Protein AF-A0A4U1Z1K9-F1 (afdb_monomer)

Foldseek 3Di:
DDADQAQAAADLVNQLVLLVCLLVVPDDPVVNVVSQVSQCRHLVDPCRCCQQVPNPDPVSNHSVNSLVVSQVVCVVVVHDHYHD

Organism: NCBI:txid170673

Sequence (84 aa):
MRLHDRLEDYTELEFLELLNTIISAEGSDEYQDELLENFIATTEHPEGSDLIYYPENPEDGKSESIVRIVKEWRLSQGLPGFKS

Nearest PDB structures (foldseek):
  6er6-assembly1_A  TM=9.169E-01  e=2.747E-09  Escherichia coli
  2gzg-assembly1_A  TM=9.553E-01  e=9.637E-09  Escherichia coli K-12
  1bxi-assembly1_A  TM=9.472E-01  e=1.100E-08  Escherichia coli
  2gzi-assembly1_A  TM=9.511E-01  e=1.175E-08  Escherichia coli K-12
  1gxg-assembly1_A  TM=9.029E-01  e=6.069E-09  Escherichia coli

Solvent-accessible surface area (backbone atoms only — not comparable to full-atom values): 4843 Å² total; per-residue (Å²): 136,90,85,62,87,41,40,53,75,29,37,66,66,59,50,39,51,52,40,45,43,55,75,67,64,56,80,51,71,71,57,41,50,53,53,50,53,44,50,32,65,30,65,66,48,93,62,39,66,37,48,60,79,60,34,98,43,85,72,42,40,34,46,72,40,40,54,48,51,52,47,55,50,32,53,75,71,74,43,82,53,58,34,130

Structure (mmCIF, N/CA/C/O backbone):
data_AF-A0A4U1Z1K9-F1
#
_entry.id   AF-A0A4U1Z1K9-F1
#
loop_
_atom_site.group_PDB
_atom_site.id
_atom_site.type_symbol
_atom_site.label_atom_id
_atom_site.label_alt_id
_atom_site.label_comp_id
_atom_site.label_asym_id
_atom_site.label_entity_id
_atom_site.label_seq_id
_atom_site.pdbx_PDB_ins_code
_atom_site.Cartn_x
_atom_site.Cartn_y
_atom_site.Cartn_z
_atom_site.occupancy
_atom_site.B_iso_or_equiv
_atom_site.auth_seq_id
_atom_site.auth_comp_id
_atom_site.auth_asym_id
_atom_site.auth_atom_id
_atom_site.pdbx_PDB_model_num
ATOM 1 N N . MET A 1 1 ? 13.187 -2.524 2.607 1.00 91.25 1 MET A N 1
ATOM 2 C CA . MET A 1 1 ? 12.485 -2.015 3.814 1.00 91.25 1 MET A CA 1
ATOM 3 C C . MET A 1 1 ? 12.082 -3.182 4.710 1.00 91.25 1 MET A C 1
ATOM 5 O O . MET A 1 1 ? 12.335 -4.315 4.320 1.00 91.25 1 MET A O 1
ATOM 9 N N . ARG A 1 2 ? 11.519 -2.947 5.904 1.00 93.69 2 ARG A N 1
ATOM 10 C CA . ARG A 1 2 ? 10.956 -4.033 6.723 1.00 93.69 2 ARG A CA 1
ATOM 11 C C . ARG A 1 2 ? 9.497 -4.248 6.329 1.00 93.69 2 ARG A C 1
ATOM 13 O O . ARG A 1 2 ? 8.711 -3.320 6.467 1.00 93.69 2 ARG A O 1
ATOM 20 N N . LEU A 1 3 ? 9.171 -5.459 5.890 1.00 97.81 3 LEU A N 1
ATOM 21 C CA . LEU A 1 3 ? 7.796 -5.870 5.635 1.00 97.81 3 LEU A CA 1
ATOM 22 C C . LEU A 1 3 ? 7.153 -6.412 6.914 1.00 97.81 3 LEU A C 1
ATOM 24 O O . LEU A 1 3 ? 7.838 -6.992 7.765 1.00 97.81 3 LEU A O 1
ATOM 28 N N . HIS A 1 4 ? 5.844 -6.222 7.031 1.00 98.25 4 HIS A N 1
ATOM 29 C CA . HIS A 1 4 ? 5.019 -6.827 8.072 1.00 98.25 4 HIS A CA 1
ATOM 30 C C . HIS A 1 4 ? 3.960 -7.736 7.447 1.00 98.25 4 HIS A C 1
ATOM 32 O O . HIS A 1 4 ? 3.525 -7.514 6.318 1.00 98.25 4 HIS A O 1
ATOM 38 N N . ASP A 1 5 ? 3.529 -8.746 8.199 1.00 97.62 5 ASP A N 1
ATOM 39 C CA . ASP A 1 5 ? 2.568 -9.752 7.726 1.00 97.62 5 ASP A CA 1
ATOM 40 C C . ASP A 1 5 ? 1.108 -9.282 7.836 1.00 97.62 5 ASP A C 1
ATOM 42 O O . ASP A 1 5 ? 0.202 -9.911 7.293 1.00 97.62 5 ASP A O 1
ATOM 46 N N . ARG A 1 6 ? 0.856 -8.192 8.572 1.00 97.75 6 ARG A N 1
ATOM 47 C CA . ARG A 1 6 ? -0.481 -7.648 8.843 1.00 97.75 6 ARG A CA 1
ATOM 48 C C . ARG A 1 6 ? -0.479 -6.135 8.713 1.00 97.75 6 ARG A C 1
ATOM 50 O O . ARG A 1 6 ? 0.475 -5.479 9.125 1.00 97.75 6 ARG A O 1
ATOM 57 N N . LEU A 1 7 ? -1.589 -5.565 8.239 1.00 98.06 7 LEU A N 1
ATOM 58 C CA . LEU A 1 7 ? -1.711 -4.107 8.122 1.00 98.06 7 LEU A CA 1
ATOM 59 C C . LEU A 1 7 ? -1.600 -3.380 9.471 1.00 98.06 7 LEU A C 1
ATOM 61 O O . LEU A 1 7 ? -1.115 -2.260 9.549 1.00 98.06 7 LEU A O 1
ATOM 65 N N . GLU A 1 8 ? -2.022 -4.035 10.545 1.00 97.94 8 GLU A N 1
ATOM 66 C CA . GLU A 1 8 ? -2.054 -3.481 11.905 1.00 97.94 8 GLU A CA 1
ATOM 67 C C . GLU A 1 8 ? -0.665 -3.302 12.520 1.00 97.94 8 GLU A C 1
ATOM 69 O O . GLU A 1 8 ? -0.517 -2.640 13.547 1.00 97.94 8 GLU A O 1
ATOM 74 N N . ASP A 1 9 ? 0.344 -3.919 11.906 1.00 98.25 9 ASP A N 1
ATOM 75 C CA . ASP A 1 9 ? 1.742 -3.784 12.290 1.00 98.25 9 A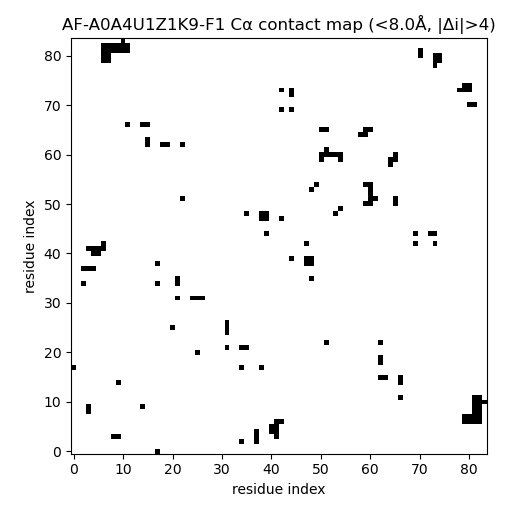SP A CA 1
ATOM 76 C C . ASP A 1 9 ? 2.430 -2.637 11.530 1.00 98.25 9 ASP A C 1
ATOM 78 O O . ASP A 1 9 ? 3.448 -2.126 12.005 1.00 98.25 9 ASP A O 1
ATOM 82 N N . TYR A 1 10 ? 1.843 -2.183 10.413 1.00 98.50 10 TYR A N 1
ATOM 83 C CA . TYR A 1 10 ? 2.286 -1.011 9.660 1.00 98.50 10 TYR A CA 1
ATOM 84 C C . TYR A 1 10 ? 1.774 0.280 10.287 1.00 98.50 10 TYR A C 1
ATOM 86 O O . TYR A 1 10 ? 0.574 0.455 10.489 1.00 98.50 10 TYR A O 1
ATOM 94 N N . THR A 1 11 ? 2.666 1.244 10.493 1.00 98.12 11 THR A N 1
ATOM 95 C CA . THR A 1 11 ? 2.262 2.654 10.536 1.00 98.12 11 THR A CA 1
ATOM 96 C C . THR A 1 11 ? 1.906 3.141 9.130 1.00 98.12 11 THR A C 1
ATOM 98 O O . THR A 1 11 ? 2.392 2.607 8.131 1.00 98.12 11 THR A O 1
ATOM 101 N N . GLU A 1 12 ? 1.103 4.204 9.032 1.00 97.62 12 GLU A N 1
ATOM 102 C CA . GLU A 1 12 ? 0.790 4.819 7.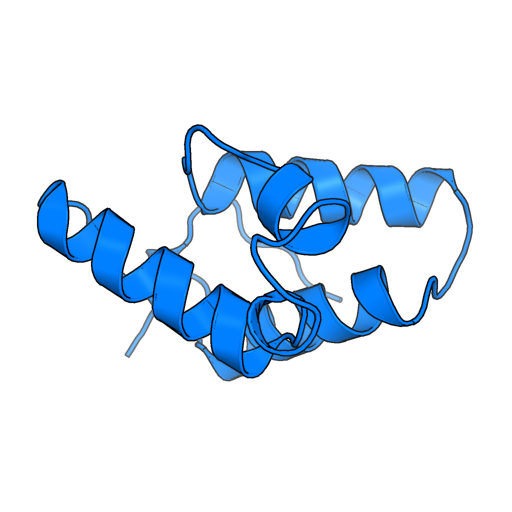731 1.00 97.62 12 GLU A CA 1
ATOM 103 C C . GLU A 1 12 ? 2.048 5.250 6.969 1.00 97.62 12 GLU A C 1
ATOM 105 O O . GLU A 1 12 ? 2.094 5.122 5.750 1.00 97.62 12 GLU A O 1
ATOM 110 N N . LEU A 1 13 ? 3.082 5.719 7.675 1.00 97.19 13 LEU A N 1
ATOM 111 C CA . LEU A 1 13 ? 4.329 6.159 7.053 1.00 97.19 13 LEU A CA 1
ATOM 112 C C . LEU A 1 13 ? 5.114 4.991 6.443 1.00 97.19 13 LEU A C 1
ATOM 114 O O . LEU A 1 13 ? 5.573 5.104 5.312 1.00 97.19 13 LEU A O 1
ATOM 118 N N . GLU A 1 14 ? 5.239 3.870 7.160 1.00 98.19 14 GLU A N 1
ATOM 119 C CA . GLU A 1 14 ? 5.906 2.667 6.637 1.00 98.19 14 GLU A CA 1
ATOM 120 C C . GLU A 1 14 ? 5.173 2.119 5.406 1.00 98.19 14 GLU A C 1
ATOM 122 O O . GLU A 1 14 ? 5.802 1.715 4.431 1.00 98.19 14 GLU A O 1
ATOM 127 N N . PHE A 1 15 ? 3.839 2.136 5.426 1.00 98.25 15 PHE A N 1
ATOM 128 C CA . PHE A 1 15 ? 3.044 1.673 4.291 1.00 98.25 15 PHE A CA 1
ATOM 129 C C . PHE A 1 15 ? 3.110 2.633 3.094 1.00 98.25 15 PHE A C 1
ATOM 131 O O . PHE A 1 15 ? 3.106 2.209 1.939 1.00 98.25 15 PHE A O 1
ATOM 138 N N . LEU A 1 16 ? 3.215 3.937 3.353 1.00 98.12 16 LEU A N 1
ATOM 139 C CA . LEU A 1 16 ? 3.439 4.933 2.312 1.00 98.12 16 LEU A CA 1
ATOM 140 C C . LEU A 1 16 ? 4.831 4.782 1.678 1.00 98.12 16 LEU A C 1
ATOM 142 O O . LEU A 1 16 ? 4.958 4.910 0.463 1.00 98.12 16 LEU A O 1
ATOM 146 N N . GLU A 1 17 ? 5.864 4.467 2.467 1.00 98.25 17 GLU A N 1
ATOM 147 C CA . GLU A 1 17 ? 7.187 4.107 1.939 1.00 98.25 17 GLU A CA 1
ATOM 148 C C . GLU A 1 17 ? 7.121 2.860 1.048 1.00 98.25 17 GLU A C 1
ATOM 150 O O . GLU A 1 17 ? 7.655 2.898 -0.059 1.00 98.25 17 GLU A O 1
ATOM 155 N N . LEU A 1 18 ? 6.407 1.807 1.473 1.00 98.50 18 LEU A N 1
ATOM 156 C CA . LEU A 1 18 ? 6.152 0.614 0.654 1.00 98.50 18 LEU A CA 1
ATOM 157 C C . LEU A 1 18 ? 5.561 0.978 -0.711 1.00 98.50 18 LEU A C 1
ATOM 159 O O . LEU A 1 18 ? 6.123 0.617 -1.745 1.00 98.50 18 LEU A O 1
ATOM 163 N N . LEU A 1 19 ? 4.467 1.741 -0.717 1.00 98.50 19 LEU A N 1
ATOM 164 C CA . LEU A 1 19 ? 3.804 2.168 -1.948 1.00 98.50 19 LEU A CA 1
ATOM 165 C C . LEU A 1 19 ? 4.707 3.023 -2.834 1.00 98.50 19 LEU A C 1
ATOM 167 O O . LEU A 1 19 ? 4.737 2.820 -4.044 1.00 98.50 19 LEU A O 1
ATOM 171 N N . ASN A 1 20 ? 5.458 3.957 -2.252 1.00 98.38 20 ASN A N 1
ATOM 172 C CA . ASN A 1 20 ? 6.367 4.801 -3.018 1.00 98.38 20 ASN A CA 1
ATOM 173 C C . ASN A 1 20 ? 7.459 3.979 -3.705 1.00 98.38 20 ASN A C 1
ATOM 175 O O . ASN A 1 20 ? 7.724 4.229 -4.874 1.00 98.38 20 ASN A O 1
ATOM 179 N N . THR A 1 21 ? 8.040 2.986 -3.024 1.00 98.38 21 THR A N 1
ATOM 180 C CA . THR A 1 21 ? 9.053 2.090 -3.609 1.00 98.38 21 THR A CA 1
ATOM 181 C C . THR A 1 21 ? 8.484 1.211 -4.727 1.00 98.38 21 THR A C 1
ATOM 183 O O . THR A 1 21 ? 9.188 0.933 -5.700 1.00 98.38 21 THR A O 1
ATOM 186 N N . ILE A 1 22 ? 7.218 0.789 -4.626 1.00 98.38 22 ILE A N 1
ATOM 187 C CA . ILE A 1 22 ? 6.540 0.069 -5.717 1.00 98.38 22 ILE A CA 1
ATOM 188 C C . ILE A 1 22 ? 6.315 1.011 -6.909 1.00 98.38 22 ILE A C 1
ATOM 190 O O . ILE A 1 22 ? 6.711 0.715 -8.034 1.00 98.38 22 ILE A O 1
ATOM 194 N N . ILE A 1 23 ? 5.725 2.185 -6.669 1.00 97.44 23 ILE A N 1
ATOM 195 C CA . ILE A 1 23 ? 5.373 3.156 -7.718 1.00 97.44 23 ILE A CA 1
ATOM 196 C C . ILE A 1 23 ? 6.619 3.699 -8.436 1.00 97.44 23 ILE A C 1
ATOM 198 O O . ILE A 1 23 ? 6.576 3.944 -9.643 1.00 97.44 23 ILE A O 1
ATOM 202 N N . SER A 1 24 ? 7.734 3.882 -7.725 1.00 97.31 24 SER A N 1
ATOM 203 C CA . SER A 1 24 ? 9.009 4.316 -8.308 1.00 97.31 24 SER A CA 1
ATOM 204 C C . SER A 1 24 ? 9.770 3.197 -9.030 1.00 97.31 24 SER A C 1
ATOM 206 O O . SER A 1 24 ? 10.795 3.485 -9.652 1.00 97.31 24 SER A O 1
ATOM 208 N N . ALA A 1 25 ? 9.269 1.954 -8.983 1.00 97.31 25 ALA A N 1
ATOM 209 C CA . ALA A 1 25 ? 9.889 0.760 -9.555 1.00 97.31 25 ALA A CA 1
ATOM 210 C C . ALA A 1 25 ? 11.353 0.571 -9.107 1.00 97.31 25 ALA A C 1
ATOM 212 O O . ALA A 1 25 ? 12.249 0.281 -9.903 1.00 97.31 25 ALA A O 1
ATOM 213 N N . GLU A 1 26 ? 11.623 0.784 -7.820 1.00 97.50 26 GLU A N 1
ATOM 214 C CA . GLU A 1 26 ? 12.961 0.653 -7.244 1.00 97.50 26 GLU A CA 1
ATOM 215 C C . GLU A 1 26 ? 13.391 -0.812 -7.066 1.00 97.50 26 GLU A C 1
ATOM 217 O O . GLU A 1 26 ? 12.692 -1.602 -6.438 1.00 97.50 26 GLU A O 1
ATOM 222 N N . GLY A 1 27 ? 14.599 -1.167 -7.512 1.00 96.44 27 GLY A N 1
ATOM 223 C CA . GLY A 1 27 ? 15.197 -2.489 -7.277 1.00 96.44 27 GLY A CA 1
ATOM 224 C C . GLY A 1 27 ? 15.089 -3.440 -8.470 1.00 96.44 27 GLY A C 1
ATOM 225 O O . GLY A 1 27 ? 15.078 -2.992 -9.614 1.00 96.44 27 GLY A O 1
ATOM 226 N N . SER A 1 28 ? 15.120 -4.750 -8.203 1.00 98.19 28 SER A N 1
ATOM 227 C CA . SER A 1 28 ? 14.924 -5.790 -9.224 1.00 98.19 28 SER A CA 1
ATOM 228 C C . SER A 1 28 ? 13.459 -6.212 -9.310 1.00 98.19 28 SER A C 1
ATOM 230 O O . SER A 1 28 ? 12.682 -5.931 -8.397 1.00 98.19 28 SER A O 1
ATOM 232 N N . ASP A 1 29 ? 13.111 -6.934 -10.372 1.00 97.94 29 ASP A N 1
ATOM 233 C CA . ASP A 1 29 ? 11.767 -7.486 -10.562 1.00 97.94 29 ASP A CA 1
ATOM 234 C C . ASP A 1 29 ? 11.372 -8.396 -9.387 1.00 97.94 29 ASP A C 1
ATOM 236 O O . ASP A 1 29 ? 10.288 -8.242 -8.840 1.00 97.94 29 ASP A O 1
ATOM 240 N N . GLU A 1 30 ? 12.276 -9.252 -8.893 1.00 98.38 30 GLU A N 1
ATOM 241 C CA . GLU A 1 30 ? 11.976 -10.126 -7.746 1.00 98.38 30 GLU A CA 1
ATOM 242 C C . GLU A 1 30 ? 11.715 -9.343 -6.454 1.00 98.38 30 GLU A C 1
ATOM 244 O O . GLU A 1 30 ? 10.916 -9.765 -5.620 1.00 98.38 30 GLU A O 1
ATOM 249 N N . TYR A 1 31 ? 12.396 -8.208 -6.273 1.00 98.00 31 TYR A N 1
ATOM 250 C CA . TYR A 1 31 ? 12.143 -7.338 -5.130 1.00 98.00 31 TYR A CA 1
ATOM 251 C C . TYR A 1 31 ? 10.783 -6.650 -5.267 1.00 98.00 31 TYR A C 1
ATOM 253 O O . TYR A 1 31 ? 10.029 -6.607 -4.303 1.00 98.00 31 TYR A O 1
ATOM 261 N N . GLN A 1 32 ? 10.441 -6.159 -6.460 1.00 98.44 32 GLN A N 1
ATOM 262 C CA . GLN A 1 32 ? 9.130 -5.567 -6.736 1.00 98.44 32 GLN A CA 1
ATOM 263 C C . GLN A 1 32 ? 7.993 -6.576 -6.534 1.00 98.44 32 GLN A C 1
ATOM 265 O O . GLN A 1 32 ? 6.999 -6.236 -5.893 1.00 98.44 32 GLN A O 1
ATOM 270 N N . ASP A 1 33 ? 8.172 -7.818 -6.985 1.00 98.38 33 ASP A N 1
ATOM 271 C CA . ASP A 1 33 ? 7.220 -8.908 -6.765 1.00 98.38 33 ASP A CA 1
ATOM 272 C C . ASP A 1 33 ? 7.001 -9.162 -5.264 1.00 98.38 33 ASP A C 1
ATOM 274 O O . ASP A 1 33 ? 5.861 -9.260 -4.815 1.00 98.38 33 ASP A O 1
ATOM 278 N N . GLU A 1 34 ? 8.067 -9.190 -4.452 1.00 98.44 34 GLU A N 1
ATOM 279 C CA . GLU A 1 34 ? 7.957 -9.346 -2.993 1.00 98.44 34 GLU A CA 1
ATOM 280 C C . GLU A 1 34 ? 7.141 -8.211 -2.346 1.00 98.44 34 GLU A C 1
ATOM 282 O O . GLU A 1 34 ? 6.282 -8.459 -1.493 1.00 98.44 34 GLU A O 1
ATOM 287 N N . LEU A 1 35 ? 7.382 -6.963 -2.759 1.00 98.69 35 LEU A N 1
ATOM 288 C CA . LEU A 1 35 ? 6.642 -5.807 -2.247 1.00 98.69 35 LEU A CA 1
ATOM 289 C C . LEU A 1 35 ? 5.165 -5.852 -2.658 1.00 98.69 35 LEU A C 1
ATOM 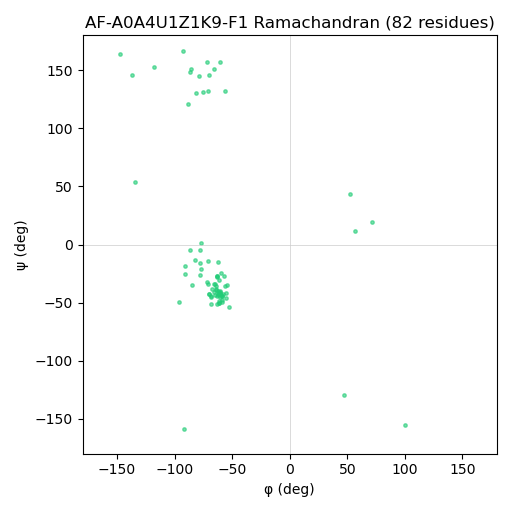291 O O . LEU A 1 35 ? 4.290 -5.545 -1.844 1.00 98.69 35 LEU A O 1
ATOM 295 N N . LEU A 1 36 ? 4.884 -6.244 -3.902 1.00 98.50 36 LEU A N 1
ATOM 296 C CA . LEU A 1 36 ? 3.530 -6.308 -4.437 1.00 98.50 36 LEU A CA 1
ATOM 297 C C . LEU A 1 36 ? 2.709 -7.412 -3.766 1.00 98.50 36 LEU A C 1
ATOM 299 O O . LEU A 1 36 ? 1.574 -7.170 -3.354 1.00 98.50 36 LEU A O 1
ATOM 303 N N . GLU A 1 37 ? 3.296 -8.596 -3.586 1.00 98.56 37 GLU A N 1
ATOM 304 C CA . GLU A 1 37 ? 2.670 -9.698 -2.852 1.00 98.56 37 GLU A CA 1
ATOM 305 C C . GLU A 1 37 ? 2.382 -9.300 -1.399 1.00 98.56 37 GLU A C 1
ATOM 307 O O . GLU A 1 37 ? 1.298 -9.575 -0.878 1.00 98.56 37 GLU A O 1
ATOM 312 N N . ASN A 1 38 ? 3.298 -8.574 -0.746 1.00 98.69 38 ASN A N 1
ATOM 313 C CA . ASN A 1 38 ? 3.048 -8.060 0.598 1.00 98.69 38 ASN A CA 1
ATOM 314 C C . ASN A 1 38 ? 1.902 -7.039 0.631 1.00 98.69 38 ASN A C 1
ATOM 316 O O . ASN A 1 38 ? 1.044 -7.112 1.513 1.00 98.69 38 ASN A O 1
ATOM 320 N N . PHE A 1 39 ? 1.848 -6.113 -0.328 1.00 98.75 39 PHE A N 1
ATOM 321 C CA . PHE A 1 39 ? 0.749 -5.157 -0.449 1.00 98.75 39 PHE A CA 1
ATOM 322 C C . PHE A 1 39 ? -0.605 -5.870 -0.619 1.00 98.75 39 PHE A C 1
ATOM 324 O O . PHE A 1 39 ? -1.557 -5.578 0.108 1.00 98.75 39 PHE A O 1
ATOM 331 N N . ILE A 1 40 ? -0.694 -6.853 -1.517 1.00 98.75 40 ILE A N 1
ATOM 332 C CA . ILE A 1 40 ? -1.922 -7.631 -1.741 1.00 98.75 40 ILE A CA 1
ATOM 333 C C . ILE A 1 40 ? -2.328 -8.372 -0.461 1.00 98.75 40 ILE A C 1
ATOM 335 O O . ILE A 1 40 ? -3.469 -8.258 -0.006 1.00 98.75 40 ILE A O 1
ATOM 339 N N . ALA A 1 41 ? -1.388 -9.093 0.154 1.00 98.56 41 ALA A N 1
ATOM 340 C CA . ALA A 1 41 ? -1.655 -9.908 1.333 1.00 98.56 41 ALA A CA 1
ATOM 341 C C . ALA A 1 41 ? -2.088 -9.078 2.551 1.00 98.56 41 ALA A C 1
ATOM 343 O O . ALA A 1 41 ? -2.974 -9.491 3.295 1.00 98.56 41 ALA A O 1
ATOM 344 N N . THR A 1 42 ? -1.477 -7.910 2.763 1.00 98.31 42 THR A N 1
ATOM 345 C CA . THR A 1 42 ? -1.711 -7.097 3.967 1.00 98.31 42 THR A CA 1
ATOM 346 C C . THR A 1 42 ? -2.935 -6.199 3.844 1.00 98.31 42 THR A C 1
ATOM 348 O O . THR A 1 42 ? -3.637 -5.993 4.834 1.00 98.31 42 THR A O 1
ATOM 351 N N . THR A 1 43 ? -3.227 -5.673 2.651 1.00 98.31 43 THR A N 1
ATOM 352 C CA . THR A 1 43 ? -4.430 -4.853 2.441 1.00 98.31 43 THR A CA 1
ATOM 353 C C . THR A 1 43 ? -5.701 -5.685 2.476 1.00 98.31 43 THR A C 1
ATOM 355 O O . THR A 1 43 ? -6.732 -5.173 2.919 1.00 98.31 43 THR A O 1
ATOM 358 N N . GLU A 1 44 ? -5.624 -6.945 2.030 1.00 98.25 44 GLU A N 1
ATOM 359 C CA . GLU A 1 44 ? -6.759 -7.848 1.795 1.00 98.25 44 GLU A CA 1
ATOM 360 C C . GLU A 1 44 ? -7.792 -7.269 0.806 1.00 98.25 44 GLU A C 1
ATOM 362 O O . GLU A 1 44 ? -8.899 -7.796 0.678 1.00 98.25 44 GLU A O 1
ATOM 367 N N . HIS A 1 45 ? -7.448 -6.179 0.107 1.00 98.31 45 HIS A N 1
ATOM 368 C CA . HIS A 1 45 ? -8.361 -5.487 -0.790 1.00 98.31 45 HIS A CA 1
ATOM 369 C C . HIS A 1 45 ? -8.608 -6.349 -2.035 1.00 98.31 45 HIS A C 1
ATOM 371 O O . HIS A 1 45 ? -7.643 -6.818 -2.640 1.00 98.31 45 HIS A O 1
ATOM 377 N N . PRO A 1 46 ? -9.866 -6.544 -2.472 1.00 98.12 46 PRO A N 1
ATOM 378 C CA . PRO A 1 46 ? -10.187 -7.447 -3.578 1.00 98.12 46 PRO A CA 1
ATOM 379 C C . PRO A 1 46 ? -9.567 -7.025 -4.912 1.00 98.12 46 PRO A C 1
ATOM 381 O O . PRO A 1 46 ? -9.323 -7.878 -5.758 1.00 98.12 46 PRO A O 1
ATOM 384 N N . GLU A 1 47 ? -9.310 -5.730 -5.098 1.00 98.06 47 GLU A N 1
ATOM 385 C CA . GLU A 1 47 ? -8.642 -5.210 -6.300 1.00 98.06 47 GLU A CA 1
ATOM 386 C C . GLU A 1 47 ? -7.124 -5.436 -6.280 1.00 98.06 47 GLU A C 1
ATOM 388 O O . GLU A 1 47 ? -6.485 -5.365 -7.322 1.00 98.06 47 GLU A O 1
ATOM 393 N N . GLY A 1 4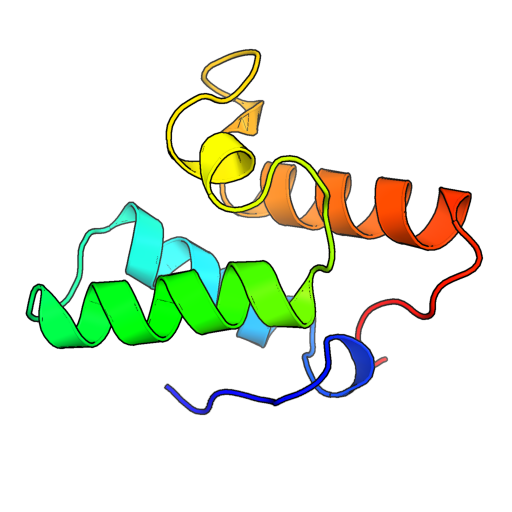8 ? -6.529 -5.749 -5.122 1.00 98.12 48 GLY A N 1
ATOM 394 C CA . GLY A 1 48 ? -5.100 -6.033 -5.011 1.00 98.12 48 GLY A CA 1
ATOM 395 C C . GLY A 1 48 ? -4.243 -4.988 -5.729 1.00 98.12 48 GLY A C 1
ATOM 396 O O . GLY A 1 48 ? -4.431 -3.784 -5.547 1.00 98.12 48 GLY A O 1
ATOM 397 N N . SER A 1 49 ? -3.326 -5.456 -6.576 1.00 97.69 49 SER A N 1
ATOM 398 C CA . SER A 1 49 ? -2.412 -4.619 -7.358 1.00 97.69 49 SER A CA 1
ATOM 399 C C . SER A 1 49 ? -3.095 -3.683 -8.363 1.00 97.69 49 SER A C 1
ATOM 401 O O . SER A 1 49 ? -2.456 -2.723 -8.802 1.00 97.69 49 SER A O 1
ATOM 403 N N . ASP A 1 50 ? -4.375 -3.883 -8.693 1.00 98.25 50 ASP A N 1
ATOM 404 C CA . ASP A 1 50 ? -5.108 -2.979 -9.588 1.00 98.25 50 ASP A CA 1
ATOM 405 C C . ASP A 1 50 ? -5.236 -1.576 -8.982 1.00 98.25 50 ASP A C 1
ATOM 407 O O . ASP A 1 50 ? -5.214 -0.595 -9.723 1.00 98.25 50 ASP A O 1
ATOM 411 N N . LEU A 1 51 ? -5.223 -1.451 -7.647 1.00 98.12 51 LEU A N 1
ATOM 412 C CA . LEU A 1 51 ? -5.147 -0.153 -6.965 1.00 98.12 51 LEU A CA 1
ATOM 413 C C . LEU A 1 51 ? -3.909 0.667 -7.370 1.00 98.12 51 LEU A C 1
ATOM 415 O O . LEU A 1 51 ? -3.932 1.894 -7.299 1.00 98.12 51 LEU A O 1
ATOM 419 N N . ILE A 1 52 ? -2.829 -0.006 -7.778 1.00 97.94 52 ILE A N 1
ATOM 420 C CA . ILE A 1 52 ? -1.563 0.613 -8.184 1.00 97.94 52 ILE A CA 1
ATOM 421 C C . ILE A 1 52 ? -1.513 0.777 -9.709 1.00 97.94 52 ILE A C 1
ATOM 423 O O . ILE A 1 52 ? -1.191 1.857 -10.204 1.00 97.94 52 ILE A O 1
ATOM 427 N N . TYR A 1 53 ? -1.819 -0.279 -10.469 1.00 97.12 53 TYR A N 1
ATOM 428 C CA . TYR A 1 53 ? -1.598 -0.299 -11.923 1.00 97.12 53 TYR A CA 1
ATOM 429 C C . TYR A 1 53 ? -2.788 0.175 -12.757 1.00 97.12 53 TYR A C 1
ATOM 431 O O . TYR A 1 53 ? -2.598 0.655 -13.879 1.00 97.12 53 TYR 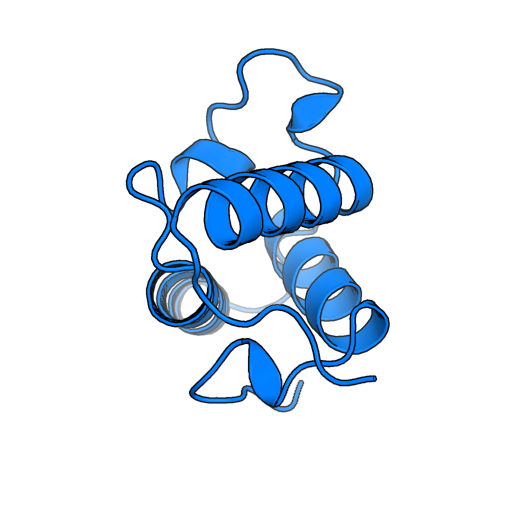A O 1
ATOM 439 N N . TYR A 1 54 ? -4.002 0.056 -12.225 1.00 97.25 54 TYR A N 1
ATOM 440 C CA . TYR A 1 54 ? -5.247 0.351 -12.929 1.00 97.25 54 TYR A CA 1
ATOM 441 C C . TYR A 1 54 ? -6.200 1.194 -12.066 1.00 97.25 54 TYR A C 1
ATOM 443 O O . TYR A 1 54 ? -7.362 0.821 -11.899 1.00 97.25 54 TYR A O 1
ATOM 451 N N . PRO A 1 55 ? -5.745 2.344 -11.528 1.00 96.50 55 PRO A N 1
ATOM 452 C CA . PRO A 1 55 ? -6.596 3.174 -10.688 1.00 96.50 55 PRO A CA 1
ATOM 453 C C . PRO A 1 55 ? -7.767 3.751 -11.499 1.00 96.50 55 PRO A C 1
ATOM 455 O O . PRO A 1 55 ? -7.629 4.027 -12.696 1.00 96.50 55 PRO A O 1
ATOM 458 N N . GLU A 1 56 ? -8.905 4.007 -10.842 1.00 92.94 56 GLU A N 1
ATOM 459 C CA . GLU A 1 56 ? -10.093 4.594 -11.489 1.00 92.94 56 GLU A CA 1
ATOM 460 C C . GLU A 1 56 ? -9.770 5.909 -12.217 1.00 92.94 56 GLU A C 1
ATOM 462 O O . GLU A 1 56 ? -10.329 6.221 -13.273 1.00 92.94 56 GLU A O 1
ATOM 467 N N . ASN A 1 57 ? -8.844 6.688 -11.657 1.00 95.19 57 ASN A N 1
ATOM 468 C CA . ASN A 1 57 ? -8.255 7.854 -12.291 1.00 95.19 57 ASN A CA 1
ATOM 469 C C . ASN A 1 57 ? -6.791 8.044 -11.838 1.00 95.19 57 ASN A C 1
ATOM 471 O O . ASN A 1 57 ? -6.376 7.483 -10.825 1.00 95.19 57 ASN A O 1
ATOM 475 N N . PRO A 1 58 ? -5.989 8.865 -12.546 1.00 92.25 58 PRO A N 1
ATOM 476 C CA . PRO A 1 58 ? -4.566 9.029 -12.233 1.00 92.25 58 PRO A CA 1
ATOM 477 C C . PRO A 1 58 ? -4.253 9.548 -10.821 1.00 92.25 58 PRO A C 1
ATOM 479 O O . PRO A 1 58 ? -3.152 9.328 -10.326 1.00 92.25 58 PRO A O 1
ATOM 482 N N . GLU A 1 59 ? -5.181 10.259 -10.175 1.00 94.31 59 GLU A N 1
ATOM 483 C CA . GLU A 1 59 ? -4.980 10.781 -8.818 1.00 94.31 59 GLU A CA 1
ATOM 484 C C . GLU A 1 59 ? -5.163 9.700 -7.749 1.00 94.31 59 GLU A C 1
ATOM 486 O O . GLU A 1 59 ? -4.555 9.788 -6.679 1.00 94.31 59 GLU A O 1
ATOM 491 N N . ASP A 1 60 ? -5.948 8.663 -8.044 1.00 94.62 60 ASP A N 1
ATOM 492 C CA . ASP A 1 60 ? -6.161 7.536 -7.138 1.00 94.62 60 ASP A CA 1
ATOM 493 C C . ASP A 1 60 ? -4.980 6.561 -7.110 1.00 94.62 60 ASP A C 1
ATOM 495 O O . ASP A 1 60 ? -4.772 5.904 -6.097 1.00 94.62 60 ASP A O 1
ATOM 499 N N . GLY A 1 61 ? -4.138 6.554 -8.149 1.00 94.75 61 GLY A N 1
ATOM 500 C CA . GLY A 1 61 ? -2.893 5.773 -8.193 1.00 94.75 61 GLY A CA 1
ATOM 501 C C . GLY A 1 61 ? -1.726 6.369 -7.394 1.00 94.75 61 GLY A C 1
ATOM 502 O O . GLY A 1 61 ? -0.620 5.833 -7.424 1.00 94.75 61 GLY A O 1
ATOM 503 N N . LYS A 1 62 ? -1.924 7.502 -6.708 1.00 97.19 62 LYS A N 1
ATOM 504 C CA . LYS A 1 62 ? -0.907 8.092 -5.820 1.00 97.19 62 LYS A CA 1
ATOM 505 C C . LYS A 1 62 ? -0.878 7.354 -4.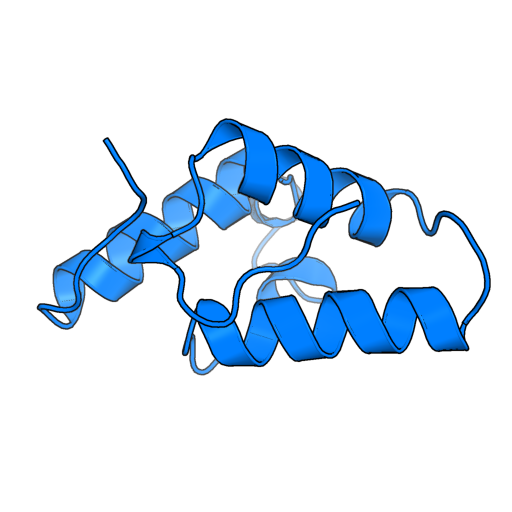488 1.00 97.19 62 LYS A C 1
ATOM 507 O O . LYS A 1 62 ? -1.929 6.974 -3.975 1.00 97.19 62 LYS A O 1
ATOM 512 N N . SER A 1 63 ? 0.302 7.219 -3.885 1.00 97.75 63 SER A N 1
ATOM 513 C CA . SER A 1 63 ? 0.476 6.478 -2.630 1.00 97.75 63 SER A CA 1
ATOM 514 C C . SER A 1 63 ? -0.443 6.984 -1.511 1.00 97.75 63 SER A C 1
ATOM 516 O O . SER A 1 63 ? -1.080 6.173 -0.842 1.00 97.75 63 SER A O 1
ATOM 518 N N . GLU A 1 64 ? -0.623 8.300 -1.355 1.00 97.88 64 GLU A N 1
ATOM 519 C CA . GLU A 1 64 ? -1.547 8.869 -0.363 1.00 97.88 64 GLU A CA 1
ATOM 520 C C . GLU A 1 64 ? -3.015 8.495 -0.627 1.00 97.88 64 GLU A C 1
ATOM 522 O O . GLU A 1 64 ? -3.780 8.248 0.312 1.00 97.88 64 GLU A O 1
ATOM 527 N N . SER A 1 65 ? -3.425 8.459 -1.898 1.00 98.19 65 SER A N 1
ATOM 528 C CA . SER A 1 65 ? -4.783 8.070 -2.287 1.00 98.19 65 SER A CA 1
ATOM 529 C C . SER A 1 65 ? -5.016 6.581 -2.048 1.00 98.19 65 SER A C 1
ATOM 531 O O . SER A 1 65 ? -6.041 6.226 -1.470 1.00 98.19 65 SER A O 1
ATOM 533 N N . ILE A 1 66 ? -4.049 5.724 -2.380 1.00 98.44 66 ILE A N 1
ATOM 534 C CA . ILE A 1 66 ? -4.127 4.279 -2.126 1.00 98.44 66 ILE A CA 1
ATOM 535 C C . ILE A 1 66 ? -4.210 3.998 -0.619 1.00 98.44 66 ILE A C 1
ATOM 537 O O . ILE A 1 66 ? -5.062 3.222 -0.190 1.00 98.44 66 ILE A O 1
ATOM 541 N N . VAL A 1 67 ? -3.408 4.680 0.211 1.00 98.38 67 VAL A N 1
ATOM 542 C CA . VAL A 1 67 ? -3.512 4.592 1.683 1.00 98.38 67 VAL A CA 1
ATOM 543 C C . VAL A 1 67 ? -4.927 4.936 2.151 1.00 98.38 67 VAL A C 1
ATOM 545 O O . VAL A 1 67 ? -5.498 4.220 2.978 1.00 98.38 67 VAL A O 1
ATOM 548 N N . ARG A 1 68 ? -5.519 6.017 1.625 1.00 98.38 68 ARG A N 1
ATOM 549 C CA . ARG A 1 68 ? -6.897 6.413 1.951 1.00 98.38 68 ARG A CA 1
ATOM 550 C C . ARG A 1 68 ? -7.905 5.335 1.540 1.00 98.38 68 ARG A C 1
ATOM 552 O O . ARG A 1 68 ? -8.717 4.950 2.378 1.00 98.38 68 ARG A O 1
ATOM 559 N N . ILE A 1 69 ? -7.819 4.826 0.310 1.00 98.25 69 ILE A N 1
ATOM 560 C CA . ILE A 1 69 ? -8.715 3.789 -0.229 1.00 98.25 69 ILE A CA 1
ATOM 561 C C . ILE A 1 69 ? -8.658 2.525 0.636 1.00 98.25 69 ILE A C 1
ATOM 563 O O . ILE A 1 69 ? -9.694 2.047 1.097 1.00 98.25 69 ILE A O 1
ATOM 567 N N . VAL A 1 70 ? -7.455 2.033 0.953 1.00 98.31 70 VAL A N 1
ATOM 568 C CA . VAL A 1 70 ? -7.265 0.858 1.820 1.00 98.31 70 VAL A CA 1
ATOM 569 C C . VAL A 1 70 ? -7.881 1.087 3.203 1.00 98.31 70 VAL A C 1
ATOM 571 O O . VAL A 1 70 ? -8.582 0.212 3.714 1.00 98.31 70 VAL A O 1
ATOM 574 N N . LYS A 1 71 ? -7.673 2.262 3.815 1.00 97.75 71 LYS A N 1
ATOM 575 C CA . LYS A 1 71 ? -8.253 2.591 5.132 1.00 97.75 71 LYS A CA 1
ATOM 576 C C . LYS A 1 71 ? -9.773 2.592 5.106 1.00 97.75 71 LYS A C 1
ATOM 578 O O . LYS A 1 71 ? -10.397 1.984 5.975 1.00 97.75 71 LYS A O 1
ATOM 583 N N . GLU A 1 72 ? -10.360 3.296 4.144 1.00 98.31 72 GLU A N 1
ATOM 584 C CA . GLU A 1 72 ? -11.810 3.430 4.008 1.00 98.31 72 GLU A CA 1
ATOM 585 C C . GLU A 1 72 ? -12.457 2.071 3.739 1.00 98.31 72 GLU A C 1
ATOM 587 O O . GLU A 1 72 ? -13.433 1.705 4.403 1.00 98.31 72 GLU A O 1
ATOM 592 N N . TRP A 1 73 ? -11.864 1.280 2.842 1.00 98.50 73 TRP A N 1
ATOM 593 C CA . TRP A 1 73 ? -12.346 -0.057 2.538 1.00 98.50 73 TRP A CA 1
ATOM 594 C C . TRP A 1 73 ? -12.269 -0.977 3.758 1.00 98.50 73 TRP A C 1
ATOM 596 O O . TRP A 1 73 ? -13.292 -1.542 4.146 1.00 98.50 73 TRP A O 1
ATOM 606 N N . ARG A 1 74 ? -11.121 -1.082 4.440 1.00 98.12 74 ARG A N 1
ATOM 607 C CA . ARG A 1 74 ? -10.991 -1.956 5.623 1.00 98.12 74 ARG A CA 1
ATOM 608 C C . ARG A 1 74 ? -11.945 -1.568 6.741 1.00 98.12 74 ARG A C 1
ATOM 610 O O . ARG A 1 74 ? -12.584 -2.443 7.326 1.00 98.12 74 ARG A O 1
ATOM 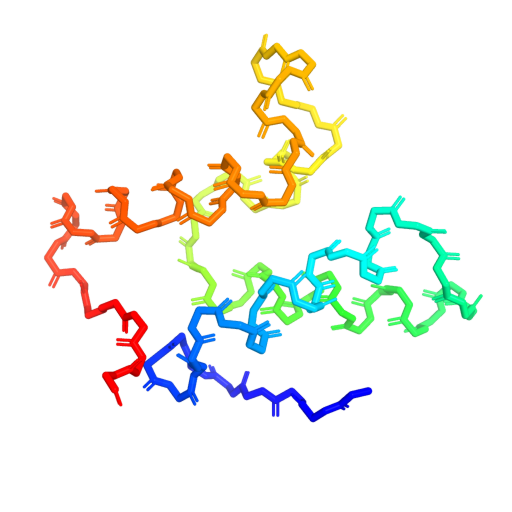617 N N . LEU A 1 75 ? -12.110 -0.267 6.981 1.00 97.75 75 LEU A N 1
ATOM 618 C CA . LEU A 1 75 ? -13.085 0.234 7.943 1.00 97.75 75 LEU A CA 1
ATOM 619 C C . LEU A 1 75 ? -14.513 -0.180 7.557 1.00 97.75 75 LEU A C 1
ATOM 621 O O . LEU A 1 75 ? -15.272 -0.613 8.423 1.00 97.75 75 LEU A O 1
ATOM 625 N N . SER A 1 76 ? -14.869 -0.112 6.269 1.00 98.31 76 SER A N 1
ATOM 626 C CA . SER A 1 76 ? -16.181 -0.560 5.774 1.00 98.31 76 SER A CA 1
ATOM 627 C C . SER A 1 76 ? -16.425 -2.064 5.964 1.00 98.31 76 SER A C 1
ATOM 629 O O . SER A 1 76 ? -17.570 -2.476 6.141 1.00 98.31 76 SER A O 1
ATOM 631 N N . GLN A 1 77 ? -15.359 -2.873 5.978 1.00 98.12 77 GLN A N 1
ATOM 632 C CA . GLN A 1 77 ? -15.416 -4.318 6.226 1.00 98.12 77 GLN A CA 1
ATOM 633 C C . GLN A 1 77 ? -15.365 -4.682 7.722 1.00 98.12 77 GLN A C 1
ATOM 635 O O . GLN A 1 77 ? -15.482 -5.854 8.075 1.00 98.12 77 GLN A O 1
ATOM 640 N N . GLY A 1 78 ? -15.185 -3.703 8.617 1.00 98.06 78 GLY A N 1
ATOM 641 C CA . GLY A 1 78 ? -14.991 -3.948 10.050 1.00 98.06 78 GLY A CA 1
ATOM 642 C C . GLY A 1 78 ? -13.630 -4.564 10.393 1.00 98.06 78 GLY A C 1
ATOM 643 O O . GLY A 1 78 ? -13.474 -5.142 11.469 1.00 98.06 78 GLY A O 1
ATOM 644 N N . LEU A 1 79 ? -12.655 -4.454 9.487 1.00 97.94 79 LEU A N 1
ATOM 645 C CA . LEU A 1 79 ? -11.286 -4.918 9.683 1.00 9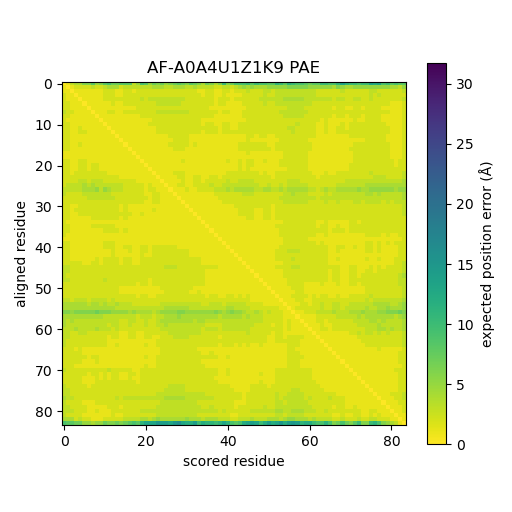7.94 79 LEU A CA 1
ATOM 646 C C . LEU A 1 79 ? -10.448 -3.842 10.389 1.00 97.94 79 LEU A C 1
ATOM 648 O O . LEU A 1 79 ? -10.709 -2.644 10.233 1.00 97.94 79 LEU A O 1
ATOM 652 N N . PRO A 1 80 ? -9.422 -4.233 11.161 1.00 97.38 80 PRO A N 1
ATOM 653 C CA . PRO A 1 80 ? -8.547 -3.266 11.801 1.00 97.38 80 PRO A CA 1
ATOM 654 C C . PRO A 1 80 ? -7.665 -2.556 10.758 1.00 97.38 80 PRO A C 1
ATOM 656 O O . PRO A 1 80 ? -7.291 -3.132 9.730 1.00 97.38 80 PRO A O 1
ATOM 659 N N . GLY A 1 81 ? -7.377 -1.280 11.020 1.00 97.00 81 GLY A N 1
ATOM 660 C CA . GLY A 1 81 ? -6.526 -0.436 10.181 1.00 97.00 81 GLY A CA 1
ATOM 661 C C . GLY A 1 81 ? -5.059 -0.459 10.610 1.00 97.00 81 GLY A C 1
ATOM 662 O O . GLY A 1 81 ? -4.616 -1.373 11.300 1.00 97.00 81 GLY A O 1
ATOM 663 N N . PHE A 1 82 ? -4.329 0.580 10.210 1.00 97.81 82 PHE A N 1
ATOM 664 C CA . PHE A 1 82 ? -2.921 0.770 10.550 1.00 97.81 82 PHE A CA 1
ATOM 665 C C . PHE A 1 82 ? -2.662 0.878 12.053 1.00 97.81 82 PHE A C 1
ATOM 667 O O . PHE A 1 82 ? -3.521 1.283 12.845 1.00 97.81 82 PHE A O 1
ATOM 674 N N . LYS A 1 83 ? -1.419 0.581 12.416 1.00 96.81 83 LYS A N 1
ATOM 675 C CA . LYS A 1 83 ? -0.843 0.848 13.724 1.00 96.81 83 LYS A CA 1
ATOM 676 C C . LYS A 1 83 ? -0.952 2.334 14.070 1.00 96.81 83 LYS A C 1
ATOM 678 O O . LYS A 1 83 ? -0.595 3.193 13.262 1.00 96.81 83 LYS A O 1
ATOM 683 N N . SER A 1 84 ? -1.429 2.612 15.285 1.00 85.62 84 SER A N 1
ATOM 684 C CA . SER A 1 84 ? -1.432 3.957 15.883 1.00 85.62 84 SER A CA 1
ATOM 685 C C . SER A 1 84 ? -0.045 4.400 16.339 1.00 85.62 84 SER A C 1
ATOM 687 O O . SER A 1 84 ? 0.736 3.528 16.789 1.00 85.62 84 SER A O 1
#

Mean predicted aligned error: 1.98 Å

InterPro domains:
  IPR000290 Colicin immunity protein/pyocin immunity protein [PF01320] (7-75)
  IPR000290 Colicin immunity protein/pyocin immunity protein [PR01299] (4-22)
  IPR000290 Colicin immunity protein/pyocin immunity protein [PR01299] (39-55)
  IPR000290 Colicin immunity protein/pyocin immunity protein [PR01299] (62-83)
  IPR000290 Colicin immunity protein/pyocin immunity protein [cd16363] (5-83)
  IPR035900 Colicin E immunity protein superfamily [G3DSA:1.10.1200.20] (1-84)
  IPR035900 Colicin E immunity protein superfamily [SSF47345] (1-83)

pLDDT: mean 97.45, std 1.93, range [85.62, 98.75]

Secondary structure (DSSP, 8-state):
----SSGGG--HHHHHHHHHHHHTT-S-HHHHHHHHHHHHHHH--TTTTHHHHS-SSTTTTSHHHHHHHHHHHHHHTT---S--

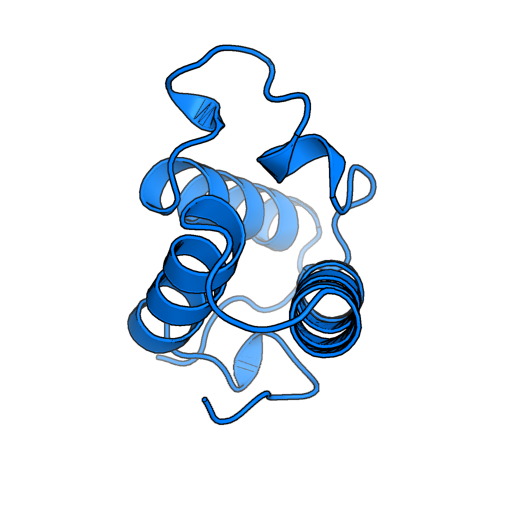Radius of gyration: 11.86 Å; Cα contacts (8 Å, |Δi|>4): 85; chains: 1; bounding box: 31×21×29 Å